Protein AF-0000000080629083 (afdb_homodimer)

InterPro domains:
  IPR009579 Protein of unknown function DUF1192 [PF06698] (4-59)

Radius of gyration: 23.07 Å; Cα contacts (8 Å, |Δi|>4): 27; chains: 2; bounding box: 48×73×64 Å

Sequence (124 aa):
MDIDDLEPRKAKPALKDLTTLGVAELKDYIAGLEAEIARARAAITAKEAQKNAAEAFFKKPSMDIDDLEPRKAKPALKDLTTLGVAELKDYIAGLEAEIARARAAITAKEAQKNAAEAFFKKPS

Organism: NCBI:txid1064539

Structure (mmCIF, N/CA/C/O backbone):
data_AF-0000000080629083-model_v1
#
loop_
_entity.id
_entity.type
_entity.pdbx_description
1 polymer 'DUF1192 domain-containing protein'
#
loop_
_atom_site.group_PDB
_atom_site.id
_atom_site.type_symbol
_atom_site.label_atom_id
_atom_site.label_alt_id
_atom_site.label_comp_id
_atom_site.label_asym_id
_atom_site.label_entity_id
_atom_site.label_seq_id
_atom_site.pdbx_PDB_ins_code
_atom_site.Cartn_x
_atom_site.Cartn_y
_atom_site.Cartn_z
_atom_site.occupancy
_atom_site.B_iso_or_equiv
_atom_site.auth_seq_id
_atom_site.auth_comp_id
_atom_site.auth_asym_id
_atom_site.auth_atom_id
_atom_site.pdbx_PDB_model_num
ATOM 1 N N . MET A 1 1 ? -25.531 -0.594 34.875 1 38.62 1 MET A N 1
ATOM 2 C CA . MET A 1 1 ? -25.375 -1.413 33.656 1 38.62 1 MET A CA 1
ATOM 3 C C . MET A 1 1 ? -24.641 -0.637 32.562 1 38.62 1 MET A C 1
ATOM 5 O O . MET A 1 1 ? -25.078 0.449 32.188 1 38.62 1 MET A O 1
ATOM 9 N N . ASP A 1 2 ? -23.281 -0.274 32.594 1 42.53 2 ASP A N 1
ATOM 10 C CA . ASP A 1 2 ? -22.453 0.372 31.578 1 42.53 2 ASP A CA 1
ATOM 11 C C . ASP A 1 2 ? -22.703 -0.241 30.203 1 42.53 2 ASP A C 1
ATOM 13 O O . ASP A 1 2 ? -22.5 -1.442 30.016 1 42.53 2 ASP A O 1
ATOM 17 N N . ILE A 1 3 ? -23.844 -0.034 29.656 1 45.53 3 ILE A N 1
ATOM 18 C CA . ILE A 1 3 ? -24.094 -0.362 28.266 1 45.53 3 ILE A CA 1
ATOM 19 C C . ILE A 1 3 ? -22.859 -0.059 27.438 1 45.53 3 ILE A C 1
ATOM 21 O O . ILE A 1 3 ? -22.609 1.095 27.062 1 45.53 3 ILE A O 1
ATOM 25 N N . ASP A 1 4 ? -21.672 -0.339 27.844 1 47.5 4 ASP A N 1
ATOM 26 C CA . ASP A 1 4 ? -20.484 -0.396 27 1 47.5 4 ASP A CA 1
ATOM 27 C C . ASP A 1 4 ? -20.859 -0.746 25.562 1 47.5 4 ASP A C 1
ATOM 29 O O . ASP A 1 4 ? -21.734 -1.582 25.328 1 47.5 4 ASP A O 1
ATOM 33 N N . ASP A 1 5 ? -20.766 0.24 24.625 1 45.53 5 ASP A N 1
ATOM 34 C CA . ASP A 1 5 ? -20.875 0.368 23.188 1 45.53 5 ASP A CA 1
ATOM 35 C C . ASP A 1 5 ? -20.453 -0.923 22.484 1 45.53 5 ASP A C 1
ATOM 37 O O . ASP A 1 5 ? -19.281 -1.305 22.516 1 45.53 5 ASP A O 1
ATOM 41 N N . LEU A 1 6 ? -21.188 -2.012 22.531 1 50.28 6 LEU A N 1
ATOM 42 C CA . LEU A 1 6 ? -21.359 -3.137 21.609 1 50.28 6 LEU A CA 1
ATOM 43 C C . LEU A 1 6 ? -21.188 -2.693 20.172 1 50.28 6 LEU A C 1
ATOM 45 O O . LEU A 1 6 ? -21.844 -3.236 19.266 1 50.28 6 LEU A O 1
ATOM 49 N N . GLU A 1 7 ? -20.844 -1.489 19.875 1 49.03 7 GLU A N 1
ATOM 50 C CA . GLU A 1 7 ? -20.625 -1.332 18.438 1 49.03 7 GLU A CA 1
ATOM 51 C C . GLU A 1 7 ? -19.672 -2.395 17.906 1 49.03 7 GLU A C 1
ATOM 53 O O . GLU A 1 7 ? -18.609 -2.633 18.484 1 49.03 7 GLU A O 1
ATOM 58 N N . PRO A 1 8 ? -20.281 -3.441 17.328 1 50.03 8 PRO A N 1
ATOM 59 C CA . PRO A 1 8 ? -19.297 -4.336 16.688 1 50.03 8 PRO A CA 1
ATOM 60 C C . PRO A 1 8 ? -18.047 -3.604 16.219 1 50.03 8 PRO A C 1
ATOM 62 O O . PRO A 1 8 ? -18.141 -2.535 15.602 1 50.03 8 PRO A O 1
ATOM 65 N N . ARG A 1 9 ? -17.016 -3.42 17.109 1 53.03 9 ARG A N 1
ATOM 66 C CA . ARG A 1 9 ? -15.773 -2.904 16.547 1 53.03 9 ARG A CA 1
ATOM 67 C C . ARG A 1 9 ? -15.711 -3.145 15.047 1 53.03 9 ARG A C 1
ATOM 69 O O . ARG A 1 9 ? -15.953 -4.258 14.578 1 53.03 9 ARG A O 1
ATOM 76 N N . LYS A 1 10 ? -16.234 -2.234 14.305 1 57.53 10 LYS A N 1
ATOM 77 C CA . LYS A 1 10 ? -16.047 -2.385 12.867 1 57.53 10 LYS A CA 1
ATOM 78 C C . LYS A 1 10 ? -14.844 -3.277 12.562 1 57.53 10 LYS A C 1
ATOM 80 O O . LYS A 1 10 ? -13.727 -2.992 12.992 1 57.53 10 LYS A O 1
ATOM 85 N N . ALA A 1 11 ? -15.148 -4.539 12.539 1 55.69 11 ALA A N 1
ATOM 86 C CA . ALA A 1 11 ? -14.109 -5.504 12.195 1 55.69 11 ALA A CA 1
ATOM 87 C C . ALA A 1 11 ? -13.211 -4.965 11.078 1 55.69 11 ALA A C 1
ATOM 89 O O . ALA A 1 11 ? -13.695 -4.355 10.125 1 55.69 11 ALA A O 1
ATOM 90 N N . LYS A 1 12 ? -11.953 -4.688 11.469 1 63.78 12 LYS A N 1
ATOM 91 C CA . LYS A 1 12 ? -10.992 -4.336 10.422 1 63.78 12 LYS A CA 1
ATOM 92 C C . LYS A 1 12 ? -11.211 -5.184 9.172 1 63.78 12 LYS A C 1
ATOM 94 O O . LYS A 1 12 ? -11.492 -6.379 9.266 1 63.78 12 LYS A O 1
ATOM 99 N N . PRO A 1 13 ? -11.602 -4.566 8.102 1 63.03 13 PRO A N 1
ATOM 100 C CA . PRO A 1 13 ? -11.773 -5.348 6.875 1 63.03 13 PRO A CA 1
ATOM 101 C C . PRO A 1 13 ? -10.766 -6.488 6.758 1 63.03 13 PRO A C 1
ATOM 103 O O . PRO A 1 13 ? -9.594 -6.324 7.117 1 63.03 13 PRO A O 1
ATOM 106 N N . ALA A 1 14 ? -11.336 -7.582 6.59 1 74.44 14 ALA A N 1
ATOM 107 C CA . ALA A 1 14 ? -10.492 -8.758 6.387 1 74.44 14 ALA A CA 1
ATOM 108 C C . ALA A 1 14 ? -9.477 -8.516 5.277 1 74.44 14 ALA A C 1
ATOM 110 O O . ALA A 1 14 ? -9.773 -7.836 4.289 1 74.44 14 ALA A O 1
ATOM 111 N N . LEU A 1 15 ? -8.25 -8.758 5.551 1 84.56 15 LEU A N 1
ATOM 112 C CA . LEU A 1 15 ? -7.188 -8.672 4.551 1 84.56 15 LEU A CA 1
ATOM 113 C C . LEU A 1 15 ? -7.531 -9.5 3.318 1 84.56 15 LEU A C 1
ATOM 115 O O . LEU A 1 15 ? -8.195 -10.531 3.426 1 84.56 15 LEU A O 1
ATOM 119 N N . LYS A 1 16 ? -7.266 -9.062 2.125 1 89.38 16 LYS A N 1
ATOM 120 C CA . LYS A 1 16 ? -7.473 -9.734 0.849 1 89.38 16 LYS A CA 1
ATOM 121 C C . LYS A 1 16 ? -6.84 -11.125 0.854 1 89.38 16 LYS A C 1
ATOM 123 O O . LYS A 1 16 ? -5.727 -11.305 1.354 1 89.38 16 LYS A O 1
ATOM 128 N N . ASP A 1 17 ? -7.578 -12.062 0.332 1 93.88 17 ASP A N 1
ATOM 129 C CA . ASP A 1 17 ? -7.016 -13.398 0.16 1 93.88 17 ASP A CA 1
ATOM 130 C C . ASP A 1 17 ? -6.031 -13.43 -1.009 1 93.88 17 ASP A C 1
ATOM 132 O O . ASP A 1 17 ? -6.441 -13.477 -2.17 1 93.88 17 ASP A O 1
ATOM 136 N N . LEU A 1 18 ? -4.789 -13.516 -0.742 1 97.38 18 LEU A N 1
ATOM 137 C CA . LEU A 1 18 ? -3.721 -13.383 -1.726 1 97.38 18 LEU A CA 1
ATOM 138 C C . LEU A 1 18 ? -3.475 -14.711 -2.439 1 97.38 18 LEU A C 1
ATOM 140 O O . LEU A 1 18 ? -2.855 -14.734 -3.506 1 97.38 18 LEU A O 1
ATOM 144 N N . THR A 1 19 ? -4.02 -15.75 -1.829 1 93.62 19 THR A N 1
ATOM 145 C CA . THR A 1 19 ? -3.672 -17.078 -2.326 1 93.62 19 THR A CA 1
ATOM 146 C C . THR A 1 19 ? -4.379 -17.359 -3.65 1 93.62 19 THR A C 1
ATOM 148 O O . THR A 1 19 ? -3.943 -18.219 -4.418 1 93.62 19 THR A O 1
ATOM 151 N N . THR A 1 20 ? -5.387 -16.641 -3.928 1 94.81 20 THR A N 1
ATOM 152 C CA . THR A 1 20 ? -6.184 -16.891 -5.125 1 94.81 20 THR A CA 1
ATOM 153 C C . THR A 1 20 ? -5.637 -16.094 -6.309 1 94.81 20 THR A C 1
ATOM 155 O O . THR A 1 20 ? -6.035 -16.312 -7.453 1 94.81 20 THR A O 1
ATOM 158 N N . LEU A 1 21 ? -4.754 -15.242 -6.074 1 96.81 21 LEU A N 1
ATOM 159 C CA . LEU A 1 21 ? -4.152 -14.406 -7.109 1 96.81 21 LEU A CA 1
ATOM 160 C C . LEU A 1 21 ? -2.906 -15.07 -7.684 1 96.81 21 LEU A C 1
ATOM 162 O O . LEU A 1 21 ? -2.139 -15.695 -6.953 1 96.81 21 LEU A O 1
ATOM 166 N N . GLY A 1 22 ? -2.641 -14.898 -8.992 1 97.5 22 GLY A N 1
ATOM 167 C CA . GLY A 1 22 ? -1.39 -15.305 -9.609 1 97.5 22 GLY A CA 1
ATOM 168 C C . GLY A 1 22 ? -0.26 -14.32 -9.367 1 97.5 22 GLY A C 1
ATOM 169 O O . GLY A 1 22 ? -0.477 -13.242 -8.812 1 97.5 22 GLY A O 1
ATOM 170 N N . VAL A 1 23 ? 0.85 -14.711 -9.727 1 98.44 23 VAL A N 1
ATOM 171 C CA . VAL A 1 23 ? 2.039 -13.898 -9.492 1 98.44 23 VAL A CA 1
ATOM 172 C C . VAL A 1 23 ? 1.899 -12.555 -10.219 1 98.44 23 VAL A C 1
ATOM 174 O O . VAL A 1 23 ? 2.182 -11.5 -9.648 1 98.44 23 VAL A O 1
ATOM 177 N N . ALA A 1 24 ? 1.455 -12.633 -11.414 1 98.44 24 ALA A N 1
ATOM 178 C CA . ALA A 1 24 ? 1.284 -11.398 -12.172 1 98.44 24 ALA A CA 1
ATOM 179 C C . ALA A 1 24 ? 0.265 -10.477 -11.508 1 98.44 24 ALA A C 1
ATOM 181 O O . ALA A 1 24 ? 0.471 -9.266 -11.43 1 98.44 24 ALA A O 1
ATOM 182 N N . GLU A 1 25 ? -0.787 -11.023 -11.086 1 98.44 25 GLU A N 1
ATOM 183 C CA . GLU A 1 25 ? -1.829 -10.258 -10.406 1 98.44 25 GLU A CA 1
ATOM 184 C C . GLU A 1 25 ? -1.319 -9.688 -9.086 1 98.44 25 GLU A C 1
ATOM 186 O O . GLU A 1 25 ? -1.673 -8.57 -8.711 1 98.44 25 GLU A O 1
ATOM 191 N N . LEU A 1 26 ? -0.545 -10.414 -8.391 1 98.81 26 LEU A N 1
ATOM 192 C CA . LEU A 1 26 ? 0.051 -9.945 -7.145 1 98.81 26 LEU A CA 1
ATOM 193 C C . LEU A 1 26 ? 0.982 -8.758 -7.398 1 98.81 26 LEU A C 1
ATOM 195 O O . LEU A 1 26 ? 1.006 -7.805 -6.621 1 98.81 26 LEU A O 1
ATOM 199 N N . LYS A 1 27 ? 1.713 -8.836 -8.445 1 98.81 27 LYS A N 1
ATOM 200 C CA . LYS A 1 27 ? 2.609 -7.734 -8.781 1 98.81 27 LYS A CA 1
ATOM 201 C C . LYS A 1 27 ? 1.824 -6.477 -9.141 1 98.81 27 LYS A C 1
ATOM 203 O O . LYS A 1 27 ? 2.209 -5.367 -8.758 1 98.81 27 LYS A O 1
ATOM 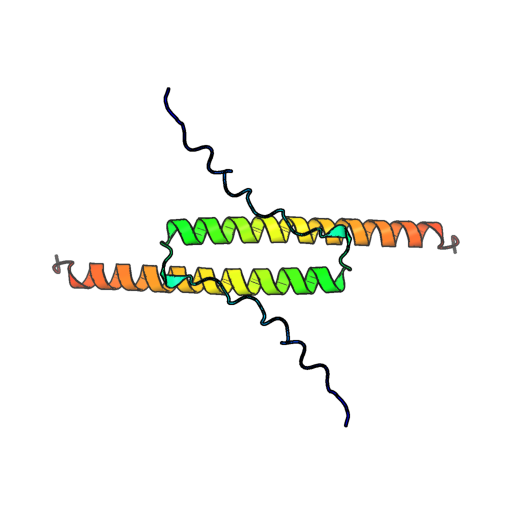208 N N . ASP A 1 28 ? 0.781 -6.703 -9.859 1 98.38 28 ASP A N 1
ATOM 209 C CA . ASP A 1 28 ? -0.105 -5.582 -10.148 1 98.38 28 ASP A CA 1
ATOM 210 C C . ASP A 1 28 ? -0.671 -4.984 -8.859 1 98.38 28 ASP A C 1
ATOM 212 O O . ASP A 1 28 ? -0.755 -3.76 -8.719 1 98.38 28 ASP A O 1
ATOM 216 N N . TYR A 1 29 ? -1.094 -5.82 -7.949 1 97.69 29 TYR A N 1
ATOM 217 C CA . TYR A 1 29 ? -1.606 -5.414 -6.648 1 97.69 29 TYR A CA 1
ATOM 218 C C . TYR A 1 29 ? -0.572 -4.59 -5.891 1 97.69 29 TYR A C 1
ATOM 220 O O . TYR A 1 29 ? -0.874 -3.498 -5.402 1 97.69 29 TYR A O 1
ATOM 228 N N . ILE A 1 30 ? 0.664 -5.023 -5.832 1 98.75 30 ILE A N 1
ATOM 229 C CA . ILE A 1 30 ? 1.76 -4.332 -5.164 1 98.75 30 ILE A CA 1
ATOM 230 C C . ILE A 1 30 ? 1.976 -2.965 -5.809 1 98.75 30 ILE A C 1
ATOM 232 O O . ILE A 1 30 ? 2.154 -1.965 -5.109 1 98.75 30 ILE A O 1
ATOM 236 N N . ALA A 1 31 ? 1.939 -2.955 -7.141 1 98.75 31 ALA A N 1
ATOM 237 C CA . ALA A 1 31 ? 2.115 -1.689 -7.848 1 98.75 31 ALA A CA 1
ATOM 238 C C . ALA A 1 31 ? 1.063 -0.67 -7.422 1 98.75 31 ALA A C 1
ATOM 240 O O . ALA A 1 31 ? 1.366 0.515 -7.266 1 98.75 31 ALA A O 1
ATOM 241 N N . GLY A 1 32 ? -0.189 -1.101 -7.273 1 97.38 32 GLY A N 1
ATOM 242 C CA . GLY A 1 32 ? -1.241 -0.226 -6.781 1 97.38 32 GLY A CA 1
ATOM 243 C C . GLY A 1 32 ? -0.971 0.305 -5.383 1 97.38 32 GLY A C 1
ATOM 244 O O . GLY A 1 32 ? -1.186 1.488 -5.113 1 97.38 32 GLY A O 1
ATOM 245 N N . LEU A 1 33 ? -0.492 -0.558 -4.539 1 98.25 33 LEU A N 1
ATOM 246 C CA . LEU A 1 33 ? -0.17 -0.157 -3.174 1 98.25 33 LEU A CA 1
ATOM 247 C C . LEU A 1 33 ? 0.98 0.844 -3.158 1 98.25 33 LEU A C 1
ATOM 249 O O . LEU A 1 33 ? 0.955 1.814 -2.398 1 98.25 33 LEU A O 1
ATOM 253 N N . GLU A 1 34 ? 1.944 0.624 -3.988 1 98.75 34 GLU A N 1
ATOM 254 C CA . GLU A 1 34 ? 3.092 1.521 -4.086 1 98.75 34 GLU A CA 1
ATOM 255 C C . GLU A 1 34 ? 2.674 2.898 -4.594 1 98.75 34 GLU A C 1
ATOM 257 O O . GLU A 1 34 ? 3.174 3.92 -4.117 1 98.75 34 GLU A O 1
ATOM 262 N N . ALA A 1 35 ? 1.78 2.914 -5.516 1 98.38 35 ALA A N 1
ATOM 263 C CA . ALA A 1 35 ? 1.256 4.188 -6.004 1 98.38 35 ALA A CA 1
ATOM 264 C C . ALA A 1 35 ? 0.543 4.949 -4.891 1 98.38 35 ALA A C 1
ATOM 266 O O . ALA A 1 35 ? 0.686 6.168 -4.777 1 98.38 35 ALA A O 1
ATOM 267 N N . GLU A 1 36 ? -0.186 4.164 -4.102 1 98.06 36 GLU A N 1
ATOM 268 C CA . GLU A 1 36 ? -0.894 4.797 -2.992 1 98.06 36 GLU A CA 1
ATOM 269 C C . GLU A 1 36 ? 0.081 5.316 -1.938 1 98.06 36 GLU A C 1
ATOM 271 O O . GLU A 1 36 ? -0.124 6.391 -1.371 1 98.06 36 GLU A O 1
ATOM 276 N N . ILE A 1 37 ? 1.132 4.621 -1.67 1 98.81 37 ILE A N 1
ATOM 277 C CA . ILE A 1 37 ? 2.156 5.078 -0.739 1 98.81 37 ILE A CA 1
ATOM 278 C C . ILE A 1 37 ? 2.787 6.371 -1.259 1 98.81 37 ILE A C 1
ATOM 280 O O . ILE A 1 37 ? 3 7.316 -0.496 1 98.81 37 ILE A O 1
ATOM 284 N N . ALA A 1 38 ? 3.033 6.484 -2.51 1 98.81 38 ALA A N 1
ATOM 285 C CA . ALA A 1 38 ? 3.588 7.695 -3.109 1 98.81 38 ALA A CA 1
ATOM 286 C C . ALA A 1 38 ? 2.648 8.883 -2.92 1 98.81 38 ALA A C 1
ATOM 288 O O . ALA A 1 38 ? 3.092 9.992 -2.604 1 98.81 38 ALA A O 1
ATOM 289 N N . ARG A 1 39 ? 1.423 8.648 -3.1 1 98.62 39 ARG A N 1
ATOM 290 C CA . ARG A 1 39 ? 0.431 9.695 -2.879 1 98.62 39 ARG A CA 1
ATOM 291 C C . ARG A 1 39 ? 0.436 10.156 -1.427 1 98.62 39 ARG A C 1
ATOM 293 O O . ARG A 1 39 ? 0.408 11.359 -1.153 1 98.62 39 ARG A O 1
ATOM 300 N N . ALA A 1 40 ? 0.457 9.281 -0.569 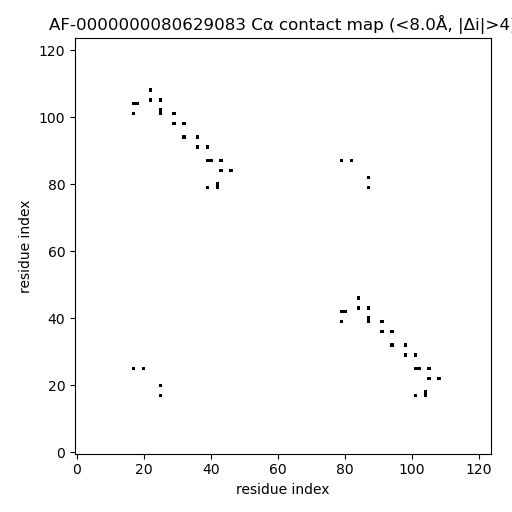1 98.69 40 ALA A N 1
ATOM 301 C CA . ALA A 1 40 ? 0.437 9.602 0.856 1 98.69 40 ALA A CA 1
ATOM 302 C C . ALA A 1 40 ? 1.704 10.344 1.268 1 98.69 40 ALA A C 1
ATOM 304 O O . ALA A 1 40 ? 1.646 11.289 2.057 1 98.69 40 ALA A O 1
ATOM 305 N N . ARG A 1 41 ? 2.826 9.93 0.73 1 98.88 41 ARG A N 1
ATOM 306 C CA . ARG A 1 41 ? 4.082 10.609 1.022 1 98.88 41 ARG A CA 1
ATOM 307 C C . ARG A 1 41 ? 4.07 12.039 0.48 1 98.88 41 ARG A C 1
ATOM 309 O O . ARG A 1 41 ? 4.578 12.961 1.125 1 98.88 41 ARG A O 1
ATOM 316 N N . ALA A 1 42 ? 3.506 12.195 -0.665 1 98.62 42 ALA A N 1
ATOM 317 C CA . ALA A 1 42 ? 3.365 13.539 -1.224 1 98.62 42 ALA A CA 1
ATOM 318 C C . ALA A 1 42 ? 2.496 14.422 -0.329 1 98.62 42 ALA A C 1
ATOM 320 O O . ALA A 1 42 ? 2.791 15.602 -0.131 1 98.62 42 ALA A O 1
ATOM 321 N N . ALA A 1 43 ? 1.44 13.828 0.203 1 98.5 43 ALA A N 1
ATOM 322 C CA . ALA A 1 43 ? 0.557 14.562 1.108 1 98.5 43 ALA A CA 1
ATOM 323 C C . ALA A 1 43 ? 1.3 14.992 2.369 1 98.5 43 ALA A C 1
ATOM 325 O O . ALA A 1 43 ? 1.136 16.125 2.836 1 98.5 43 ALA A O 1
ATOM 326 N N . ILE A 1 44 ? 2.078 14.094 2.812 1 98.69 44 ILE A N 1
ATOM 327 C CA . ILE A 1 44 ? 2.875 14.414 3.992 1 98.69 44 ILE A CA 1
ATOM 328 C C . ILE A 1 44 ? 3.807 15.586 3.682 1 98.69 44 ILE A C 1
ATOM 330 O O . ILE A 1 44 ? 3.893 16.547 4.453 1 98.69 44 ILE A O 1
ATOM 334 N N . THR A 1 45 ? 4.445 15.492 2.607 1 98.62 45 THR A N 1
ATOM 335 C CA . THR A 1 45 ? 5.383 16.531 2.201 1 98.62 45 THR A CA 1
ATOM 336 C C . THR A 1 45 ? 4.68 17.891 2.09 1 98.62 45 THR A C 1
ATOM 338 O O . THR A 1 45 ? 5.184 18.891 2.58 1 98.62 45 THR A O 1
ATOM 341 N N . ALA A 1 46 ? 3.551 17.906 1.48 1 98.12 46 ALA A N 1
ATOM 342 C CA . ALA A 1 46 ? 2.783 19.125 1.312 1 98.12 46 ALA A CA 1
ATOM 343 C C . ALA A 1 46 ? 2.381 19.719 2.662 1 98.12 46 ALA A C 1
ATOM 345 O O . ALA A 1 46 ? 2.475 20.922 2.873 1 98.12 46 ALA A O 1
ATOM 346 N N . LYS A 1 47 ? 1.988 18.922 3.514 1 98.25 47 LYS A N 1
ATOM 347 C CA . LYS A 1 47 ? 1.585 19.375 4.844 1 98.25 47 LYS A CA 1
ATOM 348 C C . LYS A 1 47 ? 2.773 19.938 5.617 1 98.25 47 LYS A C 1
ATOM 350 O O . LYS A 1 47 ? 2.648 20.953 6.297 1 98.25 47 LYS A O 1
ATOM 355 N N . GLU A 1 48 ? 3.826 19.203 5.543 1 97.88 48 GLU A N 1
ATOM 356 C CA . GLU A 1 48 ? 5.035 19.672 6.219 1 97.88 48 GLU A CA 1
ATOM 357 C C . GLU A 1 48 ? 5.508 21 5.648 1 97.88 48 GLU A C 1
ATOM 359 O O . GLU A 1 48 ? 5.938 21.875 6.395 1 97.88 48 GLU A O 1
ATOM 364 N N . ALA A 1 49 ? 5.441 21.141 4.379 1 97.56 49 ALA A N 1
ATOM 365 C CA . ALA A 1 49 ? 5.816 22.406 3.734 1 97.56 49 ALA A CA 1
ATOM 366 C C . ALA A 1 49 ? 4.918 23.547 4.195 1 97.56 49 ALA A C 1
ATOM 368 O O . ALA A 1 49 ? 5.391 24.656 4.449 1 97.56 49 ALA A O 1
ATOM 369 N N . GLN A 1 50 ? 3.678 23.312 4.309 1 96.94 50 GLN A N 1
ATOM 370 C CA . GLN A 1 50 ? 2.713 24.312 4.754 1 96.94 50 GLN A CA 1
ATOM 371 C C . GLN A 1 50 ? 2.969 24.719 6.203 1 96.94 50 GLN A C 1
ATOM 373 O O . GLN A 1 50 ? 2.947 25.906 6.531 1 96.94 50 GLN A O 1
ATOM 378 N N . LYS A 1 51 ? 3.236 23.703 6.941 1 95.31 51 LYS A N 1
ATOM 379 C CA . LYS A 1 51 ? 3.566 23.953 8.336 1 95.31 51 LYS A CA 1
ATOM 380 C C . LYS A 1 51 ? 4.828 24.812 8.461 1 95.31 51 LYS A C 1
ATOM 382 O O . LYS A 1 51 ? 4.863 25.781 9.219 1 95.31 51 LYS A O 1
ATOM 387 N N . ASN A 1 52 ? 5.832 24.422 7.75 1 96.75 52 ASN A N 1
ATOM 388 C CA . ASN A 1 52 ? 7.094 25.156 7.766 1 96.75 52 ASN A CA 1
ATOM 389 C C . ASN A 1 52 ? 6.918 26.594 7.289 1 96.75 52 ASN A C 1
ATOM 391 O O . ASN A 1 52 ? 7.488 27.516 7.871 1 96.75 52 ASN A O 1
ATOM 395 N N . ALA A 1 53 ? 6.164 26.797 6.258 1 96.56 53 ALA A N 1
ATOM 396 C CA . ALA A 1 53 ? 5.898 28.125 5.73 1 96.56 53 ALA A CA 1
ATOM 397 C C . ALA A 1 53 ? 5.164 28.984 6.754 1 96.56 53 ALA A C 1
ATOM 399 O O . ALA A 1 53 ? 5.5 30.156 6.941 1 96.56 53 ALA A O 1
ATOM 400 N N . ALA A 1 54 ? 4.152 28.391 7.32 1 95.25 54 ALA A N 1
ATOM 401 C CA . 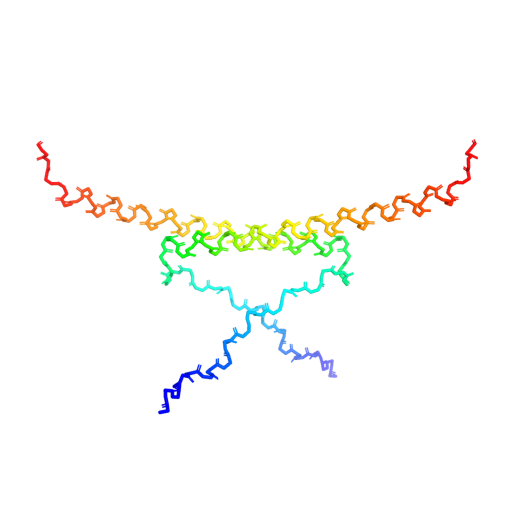ALA A 1 54 ? 3.412 29.094 8.367 1 95.25 54 ALA A CA 1
ATOM 402 C C . ALA A 1 54 ? 4.336 29.5 9.508 1 95.25 54 ALA A C 1
ATOM 404 O O . ALA A 1 54 ? 4.273 30.641 9.992 1 95.25 54 ALA A O 1
ATOM 405 N N . GLU A 1 55 ? 5.188 28.609 9.922 1 94.06 55 GLU A N 1
ATOM 406 C CA . GLU A 1 55 ? 6.125 28.875 11 1 94.06 55 GLU A CA 1
ATOM 407 C C . GLU A 1 55 ? 7.098 29.984 10.617 1 94.06 55 GLU A C 1
ATOM 409 O O . GLU A 1 55 ? 7.422 30.859 11.438 1 94.06 55 GLU A O 1
ATOM 414 N N . ALA A 1 56 ? 7.625 30 9.438 1 92.81 56 ALA A N 1
ATOM 415 C CA . ALA A 1 56 ? 8.555 31 8.93 1 92.81 56 ALA A CA 1
ATOM 416 C C . ALA A 1 56 ? 7.887 32.375 8.859 1 92.81 56 ALA A C 1
ATOM 418 O O . ALA A 1 56 ? 8.531 33.406 9.102 1 92.81 56 ALA A O 1
ATOM 419 N N . PHE A 1 57 ? 6.68 32.438 8.617 1 90.38 57 PHE A N 1
ATOM 420 C CA . PHE A 1 57 ? 5.906 33.656 8.516 1 90.38 57 PHE A CA 1
ATOM 421 C C . PHE A 1 57 ? 5.742 34.312 9.883 1 90.38 57 PHE A C 1
ATOM 423 O O . PHE A 1 57 ? 5.77 35.531 10.008 1 90.38 57 PHE A O 1
ATOM 430 N N . PHE A 1 58 ? 5.531 33.438 10.875 1 91.69 58 PHE A N 1
ATOM 431 C CA . PHE A 1 58 ? 5.227 33.969 12.211 1 91.69 58 PHE A CA 1
ATOM 432 C C . PHE A 1 58 ? 6.508 34.219 13 1 91.69 58 PHE A C 1
ATOM 434 O O . PHE A 1 58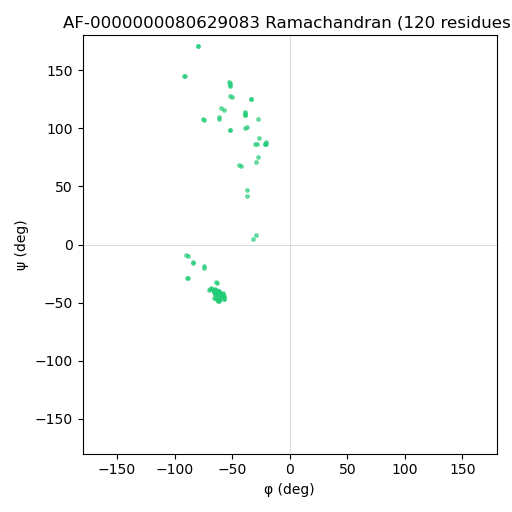 ? 6.477 34.812 14.062 1 91.69 58 PHE A O 1
ATOM 441 N N . LYS A 1 59 ? 7.582 33.375 12.648 1 82.44 59 LYS A N 1
ATOM 442 C CA . LYS A 1 59 ? 8.844 33.625 13.344 1 82.44 59 LYS A CA 1
ATOM 443 C C . LYS A 1 59 ? 9.367 35.031 13.055 1 82.44 59 LYS A C 1
ATOM 445 O O . LYS A 1 59 ? 9.43 35.438 11.898 1 82.44 59 LYS A O 1
ATOM 450 N N . LYS A 1 60 ? 9.305 35.875 14.117 1 67.56 60 LYS A N 1
ATOM 451 C CA . LYS A 1 60 ? 9.945 37.188 14.109 1 67.56 60 LYS A CA 1
ATOM 452 C C . LYS A 1 60 ? 11.445 37.062 13.898 1 67.56 60 LYS A C 1
ATOM 454 O O . LYS A 1 60 ? 12.086 36.156 14.461 1 67.56 60 LYS A O 1
ATOM 459 N N . PRO A 1 61 ? 11.977 37.656 12.742 1 63.69 61 PRO A N 1
ATOM 460 C CA . PRO A 1 61 ? 13.438 37.688 12.609 1 63.69 61 PRO A CA 1
ATOM 461 C C . PRO A 1 61 ? 14.141 37.969 13.938 1 63.69 61 PRO A C 1
ATOM 463 O O . PRO A 1 61 ? 13.695 38.812 14.719 1 63.69 61 PRO A O 1
ATOM 466 N N . SER A 1 62 ? 14.656 36.844 14.555 1 52.91 62 SER A N 1
ATOM 467 C CA . S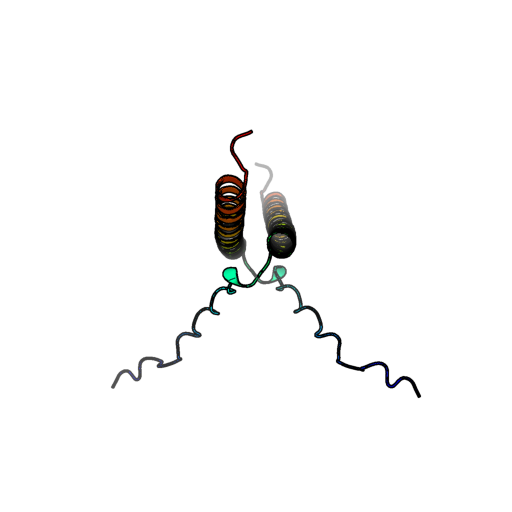ER A 1 62 ? 15.484 37.219 15.695 1 52.91 62 SER A CA 1
ATOM 468 C C . SER A 1 62 ? 16.453 38.344 15.32 1 52.91 62 SER A C 1
ATOM 470 O O . SER A 1 62 ? 16.938 38.406 14.18 1 52.91 62 SER A O 1
ATOM 472 N N . MET B 1 1 ? -28.938 -5.328 -31.484 1 38.06 1 MET B N 1
ATOM 473 C CA . MET B 1 1 ? -28.797 -4.445 -30.328 1 38.06 1 MET B CA 1
ATOM 474 C C . MET B 1 1 ? -27.766 -5 -29.344 1 38.06 1 MET B C 1
ATOM 476 O O . MET B 1 1 ? -27.891 -6.145 -28.906 1 38.06 1 MET B O 1
ATOM 480 N N . ASP B 1 2 ? -26.375 -5.055 -29.562 1 42.56 2 ASP B N 1
ATOM 481 C CA . ASP B 1 2 ? -25.281 -5.453 -28.672 1 42.56 2 ASP B CA 1
ATOM 482 C C . ASP B 1 2 ? -25.484 -4.883 -27.281 1 42.56 2 ASP B C 1
ATOM 484 O O . ASP B 1 2 ? -25.547 -3.662 -27.094 1 42.56 2 ASP B O 1
ATOM 488 N N . ILE B 1 3 ? -26.484 -5.328 -26.578 1 44.03 3 ILE B N 1
ATOM 489 C CA . ILE B 1 3 ? -26.625 -5.023 -25.172 1 44.03 3 ILE B CA 1
ATOM 490 C C . ILE B 1 3 ? -25.25 -5.004 -24.5 1 44.03 3 ILE B C 1
ATOM 492 O O . ILE B 1 3 ? -24.688 -6.059 -24.203 1 44.03 3 ILE B O 1
ATOM 496 N N . ASP B 1 4 ? -24.25 -4.371 -25.031 1 47.62 4 ASP B N 1
ATOM 497 C CA . ASP B 1 4 ? -23.047 -3.965 -24.297 1 47.62 4 ASP B CA 1
ATOM 498 C C . ASP B 1 4 ? -23.344 -3.766 -22.812 1 47.62 4 ASP B C 1
ATOM 500 O O . ASP B 1 4 ? -24.297 -3.074 -22.453 1 47.62 4 ASP B O 1
ATOM 504 N N . ASP B 1 5 ? -23.172 -4.836 -22 1 45.09 5 ASP B N 1
ATOM 505 C CA . ASP B 1 5 ? -23.219 -5.016 -20.562 1 45.09 5 ASP B CA 1
ATOM 506 C C . ASP B 1 5 ? -22.844 -3.725 -19.828 1 45.09 5 ASP B C 1
ATOM 508 O O . ASP B 1 5 ? -21.719 -3.246 -19.938 1 45.09 5 ASP B O 1
ATOM 512 N N . LEU B 1 6 ? -23.703 -2.707 -19.75 1 50.47 6 LEU B N 1
ATOM 513 C CA . LEU B 1 6 ? -23.891 -1.621 -18.781 1 50.47 6 LEU B CA 1
ATOM 514 C C . LEU B 1 6 ? -23.453 -2.047 -17.391 1 50.47 6 LEU B C 1
ATOM 516 O O . LEU B 1 6 ? -24.141 -1.767 -16.406 1 50.47 6 LEU B O 1
ATOM 520 N N . GLU B 1 7 ? -22.844 -3.16 -17.172 1 48.69 7 GLU B N 1
ATOM 521 C CA . GLU B 1 7 ? -22.422 -3.277 -15.781 1 48.69 7 GLU B CA 1
ATOM 522 C C . GLU B 1 7 ? -21.625 -2.051 -15.344 1 48.69 7 GLU B C 1
ATOM 524 O O . GLU B 1 7 ? -20.719 -1.605 -16.047 1 48.69 7 GLU B O 1
ATOM 529 N N . PRO B 1 8 ? -22.359 -1.14 -14.648 1 49.78 8 PRO B N 1
ATOM 530 C CA . PRO B 1 8 ? -21.516 -0.069 -14.117 1 49.78 8 PRO B CA 1
ATOM 531 C C . PRO B 1 8 ? -20.094 -0.536 -13.812 1 49.78 8 PRO B C 1
ATOM 533 O O . PRO B 1 8 ? -19.906 -1.606 -13.227 1 49.78 8 PRO B O 1
ATOM 536 N N . ARG B 1 9 ? -19.172 -0.503 -14.844 1 52.81 9 ARG B N 1
ATOM 537 C CA . ARG B 1 9 ? -17.797 -0.761 -14.445 1 52.81 9 ARG B CA 1
ATOM 538 C C . ARG B 1 9 ? -17.594 -0.495 -12.953 1 52.81 9 ARG B C 1
ATOM 540 O O . ARG B 1 9 ? -18 0.557 -12.445 1 52.81 9 ARG B O 1
ATOM 547 N N . LYS B 1 10 ? -17.859 -1.484 -12.18 1 57.22 10 LYS B N 1
ATOM 548 C CA . LYS B 1 10 ? -17.516 -1.277 -10.781 1 57.22 10 LYS B CA 1
ATOM 549 C C . LYS B 1 10 ? -16.469 -0.17 -10.625 1 57.22 10 LYS B C 1
ATOM 551 O O . LYS B 1 10 ? -15.383 -0.25 -11.188 1 57.22 10 LYS B O 1
ATOM 556 N N . ALA B 1 11 ? -17.031 1.015 -10.555 1 55.16 11 ALA B N 1
ATOM 557 C CA . ALA B 1 11 ? -16.156 2.162 -10.336 1 55.16 11 ALA B CA 1
ATOM 558 C C . ALA B 1 11 ? -15.047 1.822 -9.344 1 55.16 11 ALA B C 1
ATOM 560 O O . ALA B 1 11 ? -15.289 1.15 -8.336 1 55.16 11 ALA B O 1
ATOM 561 N N . LYS B 1 12 ? -13.789 1.774 -9.875 1 63.25 12 LYS B N 1
ATOM 562 C CA . LYS B 1 12 ? -12.664 1.624 -8.961 1 63.25 12 LYS B CA 1
ATOM 563 C C . LYS B 1 12 ? -12.883 2.434 -7.684 1 63.25 12 LYS B C 1
ATOM 565 O O . LYS B 1 12 ? -13.383 3.559 -7.734 1 63.25 12 LYS B O 1
ATOM 570 N N . PRO B 1 13 ? -13.039 1.777 -6.582 1 62.53 13 PRO B N 1
ATOM 571 C CA . PRO B 1 13 ? -13.203 2.529 -5.336 1 62.53 13 PRO B CA 1
ATOM 572 C C . PRO B 1 13 ? -12.414 3.836 -5.324 1 62.53 13 PRO B C 1
ATOM 574 O O . PRO B 1 13 ? -11.281 3.883 -5.82 1 62.53 13 PRO B O 1
ATOM 577 N N . ALA B 1 14 ? -13.148 4.824 -5.074 1 73.19 14 ALA B N 1
ATOM 578 C CA . ALA B 1 14 ? -12.516 6.133 -4.953 1 73.19 14 ALA B CA 1
ATOM 579 C C . ALA B 1 14 ? -11.328 6.082 -3.992 1 73.19 14 ALA B C 1
ATOM 581 O O . ALA B 1 14 ? -11.367 5.371 -2.986 1 73.19 14 ALA B O 1
ATOM 582 N N . LEU B 1 15 ? -10.219 6.527 -4.434 1 83.75 15 LEU B N 1
ATOM 583 C CA . LEU B 1 15 ? -9.031 6.641 -3.584 1 83.75 15 LEU B CA 1
ATOM 584 C C . LEU B 1 15 ? -9.352 7.41 -2.309 1 83.75 15 LEU B C 1
ATOM 586 O O . LEU B 1 15 ? -10.195 8.312 -2.316 1 83.75 15 LEU B O 1
ATOM 590 N N . LYS B 1 16 ? -8.883 7.047 -1.167 1 89.12 16 LYS B N 1
ATOM 591 C CA . LYS B 1 16 ? -9.039 7.688 0.135 1 89.12 16 LYS B CA 1
ATOM 592 C C . LYS B 1 16 ? -8.664 9.164 0.071 1 89.12 16 LYS B C 1
ATOM 594 O O . LYS B 1 16 ? -7.676 9.531 -0.568 1 89.12 16 LYS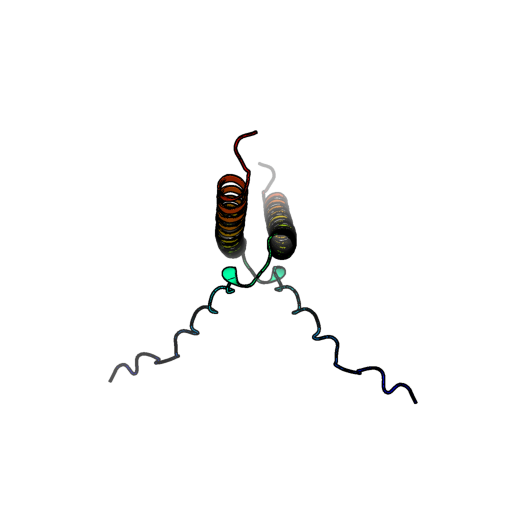 B O 1
ATOM 599 N N . ASP B 1 17 ? -9.492 9.953 0.72 1 93.75 17 ASP B N 1
ATOM 600 C CA . ASP B 1 17 ? -9.148 11.367 0.833 1 93.75 17 ASP B CA 1
ATOM 601 C C . ASP B 1 17 ? -8.047 11.586 1.869 1 93.75 17 ASP B C 1
ATOM 603 O O . ASP B 1 17 ? -8.312 11.586 3.074 1 93.75 17 ASP B O 1
ATOM 607 N N . LEU B 1 18 ? -6.883 11.891 1.439 1 97.38 18 LEU B N 1
ATOM 608 C CA . LEU B 1 18 ? -5.691 11.961 2.279 1 97.38 18 LEU B CA 1
ATOM 609 C C . LEU B 1 18 ? -5.594 13.312 2.971 1 97.38 18 LEU B C 1
ATOM 611 O O . LEU B 1 18 ? -4.859 13.461 3.951 1 97.38 18 LEU B O 1
ATOM 615 N N . THR B 1 19 ? -6.391 14.234 2.436 1 93.5 19 THR B N 1
ATOM 616 C CA . THR B 1 19 ? -6.223 15.609 2.902 1 93.5 19 THR B CA 1
ATOM 617 C C . THR B 1 19 ? -6.801 15.773 4.305 1 93.5 19 THR B C 1
ATOM 619 O O . THR B 1 19 ? -6.438 16.703 5.023 1 93.5 19 THR B O 1
ATOM 622 N N . THR B 1 20 ? -7.641 14.906 4.688 1 94.81 20 THR B N 1
ATOM 623 C CA . THR B 1 20 ? -8.312 15.016 5.977 1 94.81 20 THR B CA 1
ATOM 624 C C . THR B 1 20 ? -7.496 14.344 7.074 1 94.81 20 THR B C 1
ATOM 626 O O . THR B 1 20 ? -7.785 14.516 8.258 1 94.81 20 THR B O 1
ATOM 629 N N . LEU B 1 21 ? -6.508 13.656 6.73 1 96.81 21 LEU B N 1
ATOM 630 C CA . LEU B 1 21 ? -5.652 12.945 7.68 1 96.81 21 LEU B CA 1
ATOM 631 C C . LEU B 1 21 ? -4.477 13.82 8.109 1 96.81 21 LEU B C 1
ATOM 633 O O . LEU B 1 21 ? -3.926 14.57 7.297 1 96.81 21 LEU B O 1
ATOM 637 N N . GLY B 1 22 ? -4.027 13.719 9.359 1 97.56 22 GLY B N 1
ATOM 638 C CA . GLY B 1 22 ? -2.801 14.336 9.828 1 97.56 22 GLY B CA 1
ATOM 639 C C . GLY B 1 22 ? -1.555 13.562 9.445 1 97.56 22 GLY B C 1
ATOM 640 O O . GLY B 1 22 ? -1.647 12.453 8.906 1 97.56 22 GLY B O 1
ATOM 641 N N . VAL B 1 23 ? -0.5 14.141 9.672 1 98.5 23 VAL B N 1
ATOM 642 C CA . VAL B 1 23 ? 0.776 13.539 9.297 1 98.5 23 VAL B CA 1
ATOM 643 C C . VAL B 1 23 ? 0.955 12.203 10.016 1 98.5 23 VAL B C 1
ATOM 645 O O . VAL B 1 23 ? 1.346 11.211 9.398 1 98.5 23 VAL B O 1
ATOM 648 N N . ALA B 1 24 ? 0.657 12.219 11.25 1 98.44 24 ALA B N 1
ATOM 649 C CA . ALA B 1 24 ? 0.794 10.977 12.016 1 98.44 24 ALA B CA 1
ATOM 650 C C . ALA B 1 24 ? -0.123 9.891 11.469 1 98.44 24 ALA B C 1
ATOM 652 O O . ALA B 1 24 ? 0.279 8.734 11.352 1 98.44 24 ALA B O 1
ATOM 653 N N . GLU B 1 25 ? -1.308 10.242 11.18 1 98.44 25 GLU B N 1
ATOM 654 C CA . GLU B 1 25 ? -2.277 9.305 10.617 1 98.44 25 GLU B CA 1
ATOM 655 C C 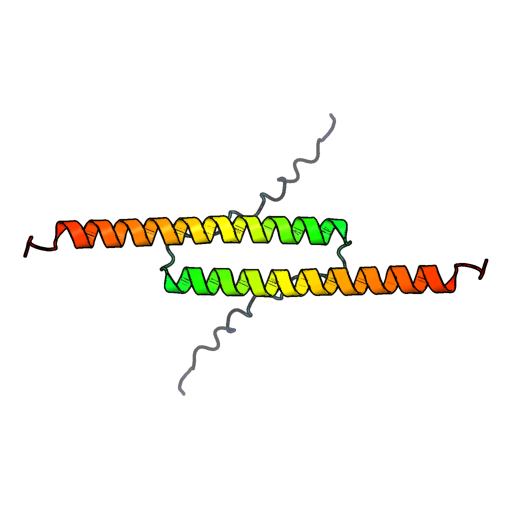. GLU B 1 25 ? -1.836 8.812 9.242 1 98.44 25 GLU B C 1
ATOM 657 O O . GLU B 1 25 ? -2.033 7.648 8.898 1 98.44 25 GLU B O 1
ATOM 662 N N . LEU B 1 26 ? -1.29 9.664 8.477 1 98.75 26 LEU B N 1
ATOM 663 C CA . LEU B 1 26 ? -0.775 9.289 7.164 1 98.75 26 LEU B CA 1
ATOM 664 C C . LEU B 1 26 ? 0.37 8.289 7.293 1 98.75 26 LEU B C 1
ATOM 666 O O . LEU B 1 26 ? 0.466 7.344 6.508 1 98.75 26 LEU B O 1
ATOM 670 N N . LYS B 1 27 ? 1.197 8.5 8.234 1 98.81 27 LYS B N 1
ATOM 671 C CA . LYS B 1 27 ? 2.303 7.57 8.453 1 98.81 27 LYS B CA 1
ATOM 672 C C . LYS B 1 27 ? 1.794 6.199 8.891 1 98.81 27 LYS B C 1
ATOM 674 O O . LYS B 1 27 ? 2.316 5.172 8.453 1 98.81 27 LYS B O 1
ATOM 679 N N . ASP B 1 28 ? 0.819 6.254 9.727 1 98.38 28 ASP B N 1
ATOM 680 C CA . ASP B 1 28 ? 0.181 4.996 10.109 1 98.38 28 ASP B CA 1
ATOM 681 C C . ASP B 1 28 ? -0.423 4.293 8.898 1 98.38 28 ASP B C 1
ATOM 683 O O . ASP B 1 28 ? -0.306 3.076 8.758 1 98.38 28 ASP B O 1
ATOM 687 N N . TYR B 1 29 ? -1.083 5.031 8.07 1 97.62 29 TYR B N 1
ATOM 688 C CA . TYR B 1 29 ? -1.669 4.523 6.836 1 97.62 29 TYR B CA 1
ATOM 689 C C . TYR B 1 29 ? -0.605 3.885 5.949 1 97.62 29 TYR B C 1
ATOM 691 O O . TYR B 1 29 ? -0.771 2.752 5.492 1 97.62 29 TYR B O 1
ATOM 699 N N . ILE B 1 30 ? 0.522 4.527 5.746 1 98.69 30 ILE B N 1
ATOM 700 C CA . ILE B 1 30 ? 1.634 4.027 4.945 1 98.69 30 ILE B CA 1
ATOM 701 C C . ILE B 1 30 ? 2.156 2.725 5.543 1 98.69 30 ILE B C 1
ATOM 703 O O . ILE B 1 30 ? 2.422 1.764 4.816 1 98.69 30 ILE B O 1
ATOM 707 N N . ALA B 1 31 ? 2.279 2.719 6.863 1 98.75 31 ALA B N 1
ATOM 708 C CA . ALA B 1 31 ? 2.752 1.511 7.535 1 98.75 31 ALA B CA 1
ATOM 709 C C . ALA B 1 31 ? 1.848 0.322 7.223 1 98.75 31 ALA B C 1
ATOM 711 O O . ALA B 1 31 ? 2.328 -0.795 7.02 1 98.75 31 ALA B O 1
ATOM 712 N N . GLY B 1 32 ? 0.532 0.531 7.227 1 97.31 32 GLY B N 1
ATOM 713 C CA . GLY B 1 32 ? -0.406 -0.516 6.852 1 97.31 32 GLY B CA 1
ATOM 714 C C . GLY B 1 32 ? -0.215 -1.008 5.43 1 97.31 32 GLY B C 1
ATOM 715 O O . GLY B 1 32 ? -0.255 -2.213 5.176 1 97.31 32 GLY B O 1
ATOM 716 N N . LEU B 1 33 ? -0.005 -0.086 4.543 1 98.25 33 LEU B N 1
ATOM 717 C CA . LEU B 1 33 ? 0.22 -0.438 3.146 1 98.25 33 LEU B CA 1
ATOM 718 C C . LEU B 1 33 ? 1.514 -1.229 2.986 1 98.25 33 LEU B C 1
ATOM 720 O O . LEU B 1 33 ? 1.563 -2.197 2.225 1 98.25 33 LEU B O 1
ATOM 724 N N . GLU B 1 34 ? 2.525 -0.84 3.691 1 98.81 34 GLU B N 1
ATOM 725 C CA . GLU B 1 34 ? 3.812 -1.528 3.646 1 98.81 34 GLU B CA 1
ATOM 726 C C . GLU B 1 34 ? 3.697 -2.951 4.188 1 98.81 34 GLU B C 1
ATOM 728 O O . GLU B 1 34 ? 4.305 -3.877 3.646 1 98.81 34 GLU B O 1
ATOM 733 N N . ALA B 1 35 ? 2.945 -3.109 5.203 1 98.38 35 ALA B N 1
ATOM 734 C CA . ALA B 1 35 ? 2.709 -4.449 5.738 1 98.38 35 ALA B CA 1
ATOM 735 C C . ALA B 1 35 ? 2.012 -5.336 4.711 1 98.38 35 ALA B C 1
ATOM 737 O O . ALA B 1 35 ? 2.348 -6.512 4.566 1 98.38 35 ALA B O 1
ATOM 738 N N . GLU B 1 36 ? 1.066 -4.695 4.027 1 98.12 36 GLU B N 1
ATOM 739 C CA . GLU B 1 36 ? 0.352 -5.449 3.002 1 98.12 36 GLU B CA 1
ATOM 740 C C . GLU B 1 36 ? 1.271 -5.805 1.837 1 98.12 36 GLU B C 1
ATOM 742 O O . GLU B 1 36 ? 1.187 -6.902 1.285 1 98.12 36 GLU B O 1
ATOM 747 N N . ILE B 1 37 ? 2.139 -4.945 1.446 1 98.81 37 ILE B N 1
ATOM 748 C CA . ILE B 1 37 ? 3.113 -5.227 0.397 1 98.81 37 ILE B CA 1
ATOM 749 C C . ILE B 1 37 ? 4.012 -6.387 0.825 1 98.81 37 ILE B C 1
ATOM 751 O O . ILE B 1 37 ? 4.293 -7.285 0.032 1 98.81 37 ILE B O 1
ATOM 755 N N . ALA B 1 38 ? 4.434 -6.43 2.033 1 98.81 38 ALA B N 1
ATOM 756 C CA . ALA B 1 38 ? 5.254 -7.52 2.551 1 98.81 38 ALA B CA 1
ATOM 757 C C . ALA B 1 38 ? 4.52 -8.852 2.459 1 98.81 38 ALA B C 1
ATOM 759 O O . ALA B 1 38 ? 5.105 -9.867 2.08 1 98.81 38 ALA B O 1
ATOM 760 N N . ARG B 1 39 ? 3.297 -8.844 2.783 1 98.69 39 ARG B N 1
ATOM 761 C CA . ARG B 1 39 ? 2.482 -10.047 2.672 1 98.69 39 ARG B CA 1
ATOM 762 C C . ARG B 1 39 ? 2.396 -10.516 1.225 1 98.69 39 ARG B C 1
ATOM 764 O O . ARG B 1 39 ? 2.545 -11.711 0.943 1 98.69 39 ARG B O 1
ATOM 771 N N . ALA B 1 40 ? 2.148 -9.656 0.376 1 98.69 40 ALA B N 1
ATOM 772 C CA . ALA B 1 40 ? 2.018 -9.992 -1.04 1 98.69 40 ALA B CA 1
ATOM 773 C C . ALA B 1 40 ? 3.336 -10.508 -1.604 1 98.69 40 ALA B C 1
ATOM 775 O O . ALA B 1 40 ? 3.35 -11.461 -2.389 1 98.69 40 ALA B O 1
ATOM 776 N N . ARG B 1 41 ? 4.43 -9.898 -1.201 1 98.88 41 ARG B N 1
ATOM 777 C CA . ARG B 1 41 ? 5.742 -10.359 -1.645 1 98.88 41 ARG B CA 1
ATOM 778 C C . ARG B 1 41 ? 6.039 -11.766 -1.119 1 98.88 41 ARG B C 1
ATOM 780 O O . ARG B 1 41 ? 6.617 -12.586 -1.829 1 98.88 41 ARG B O 1
ATOM 787 N N . ALA B 1 42 ? 5.652 -12 0.09 1 98.62 42 ALA B N 1
ATOM 788 C CA . ALA B 1 42 ? 5.809 -13.344 0.649 1 98.62 42 ALA B CA 1
ATOM 789 C C . ALA B 1 42 ? 5.004 -14.367 -0.145 1 98.62 42 ALA B C 1
ATOM 791 O O . ALA B 1 42 ? 5.473 -15.477 -0.387 1 98.62 42 ALA B O 1
ATOM 792 N N . ALA B 1 43 ? 3.807 -13.969 -0.55 1 98.5 43 ALA B N 1
ATOM 793 C CA . ALA B 1 43 ? 2.963 -14.852 -1.351 1 98.5 43 ALA B CA 1
ATOM 794 C C . ALA B 1 43 ? 3.613 -15.164 -2.695 1 98.5 43 ALA B C 1
ATOM 796 O O . ALA B 1 43 ? 3.59 -16.312 -3.152 1 98.5 43 ALA B O 1
ATOM 797 N N . ILE B 1 44 ? 4.168 -14.156 -3.227 1 98.69 44 ILE B N 1
ATOM 798 C CA . ILE B 1 44 ? 4.863 -14.344 -4.496 1 98.69 44 ILE B CA 1
ATOM 799 C C . ILE B 1 44 ? 6.012 -15.336 -4.309 1 98.69 44 ILE B C 1
ATOM 801 O O . ILE B 1 44 ? 6.168 -16.266 -5.094 1 98.69 44 ILE B O 1
ATOM 805 N N . THR B 1 45 ? 6.754 -15.125 -3.316 1 98.62 45 THR B N 1
ATOM 806 C CA . THR B 1 45 ? 7.895 -15.984 -3.033 1 98.62 45 THR B CA 1
ATOM 807 C C . THR B 1 45 ? 7.449 -17.438 -2.854 1 98.62 45 THR B C 1
ATOM 809 O O . THR B 1 45 ? 8.055 -18.359 -3.41 1 98.62 45 THR B O 1
ATOM 812 N N . ALA B 1 46 ? 6.414 -17.641 -2.117 1 98.12 46 ALA B N 1
ATOM 813 C CA . ALA B 1 46 ? 5.895 -18.984 -1.87 1 98.12 46 ALA B CA 1
ATOM 814 C C . ALA B 1 46 ? 5.441 -19.641 -3.17 1 98.12 46 ALA B C 1
ATOM 816 O O . ALA B 1 46 ? 5.715 -20.828 -3.404 1 98.12 46 ALA B O 1
ATOM 817 N N . LYS B 1 47 ? 4.816 -18.938 -3.949 1 98.25 47 LYS B N 1
ATOM 818 C CA . LYS B 1 47 ? 4.34 -19.453 -5.227 1 98.25 47 LYS B CA 1
ATOM 819 C C . LYS B 1 47 ? 5.508 -19.812 -6.141 1 98.25 47 LYS B C 1
ATOM 821 O O . LYS B 1 47 ? 5.48 -20.859 -6.809 1 98.25 47 LYS B O 1
ATOM 826 N N . GLU B 1 48 ? 6.422 -18.922 -6.188 1 97.88 48 GLU B N 1
ATOM 827 C CA . GLU B 1 48 ? 7.602 -19.172 -7.008 1 97.88 48 GLU B CA 1
ATOM 828 C C . GLU B 1 48 ? 8.359 -20.406 -6.512 1 97.88 48 GLU B C 1
ATOM 830 O O . GLU B 1 48 ? 8.836 -21.203 -7.312 1 97.88 48 GLU B O 1
ATOM 835 N N . ALA B 1 49 ? 8.477 -20.562 -5.254 1 97.56 49 ALA B N 1
ATOM 836 C CA . ALA B 1 49 ? 9.133 -21.719 -4.668 1 97.56 49 ALA B CA 1
ATOM 837 C C . ALA B 1 49 ? 8.391 -23.016 -5.031 1 97.56 49 ALA B C 1
ATOM 839 O O . ALA B 1 49 ? 9.016 -24.031 -5.344 1 97.56 49 ALA B O 1
ATOM 840 N N . GLN B 1 50 ? 7.113 -22.984 -4.984 1 96.88 50 GLN B N 1
ATOM 841 C CA . GLN B 1 50 ? 6.289 -24.141 -5.324 1 96.88 50 GLN B CA 1
ATOM 842 C C . GLN B 1 50 ? 6.438 -24.516 -6.797 1 96.88 50 GLN B C 1
ATOM 844 O O . GLN B 1 50 ? 6.578 -25.688 -7.133 1 96.88 50 GLN B O 1
ATOM 849 N N . LYS B 1 51 ? 6.445 -23.469 -7.559 1 95.25 51 LYS B N 1
ATOM 850 C CA . LYS B 1 51 ? 6.648 -23.688 -8.992 1 95.25 51 LYS B CA 1
ATOM 851 C C . LYS B 1 51 ? 8.016 -24.312 -9.266 1 95.25 51 LYS B C 1
ATOM 853 O O . LYS B 1 51 ? 8.125 -25.266 -10.039 1 95.25 51 LYS B O 1
ATOM 858 N N . ASN B 1 52 ? 9.008 -23.75 -8.688 1 96.75 52 ASN B N 1
ATOM 859 C CA . ASN B 1 52 ? 10.367 -24.25 -8.859 1 96.75 52 ASN B CA 1
ATOM 860 C C . ASN B 1 52 ? 10.492 -25.703 -8.375 1 96.75 52 ASN B C 1
ATOM 862 O O . ASN B 1 52 ? 11.141 -26.516 -9.031 1 96.75 52 ASN B O 1
ATOM 866 N N . ALA B 1 53 ? 9.914 -26.031 -7.281 1 96.62 53 ALA B N 1
ATOM 867 C CA . ALA B 1 53 ? 9.945 -27.391 -6.738 1 96.62 53 ALA B CA 1
ATOM 868 C C . ALA B 1 53 ? 9.258 -28.359 -7.68 1 96.62 53 ALA B C 1
ATOM 870 O O . ALA B 1 53 ? 9.766 -29.469 -7.922 1 96.62 53 ALA B O 1
ATOM 871 N N . ALA B 1 54 ? 8.102 -27.953 -8.109 1 95.25 54 ALA B N 1
ATOM 872 C CA . ALA B 1 54 ? 7.375 -28.781 -9.0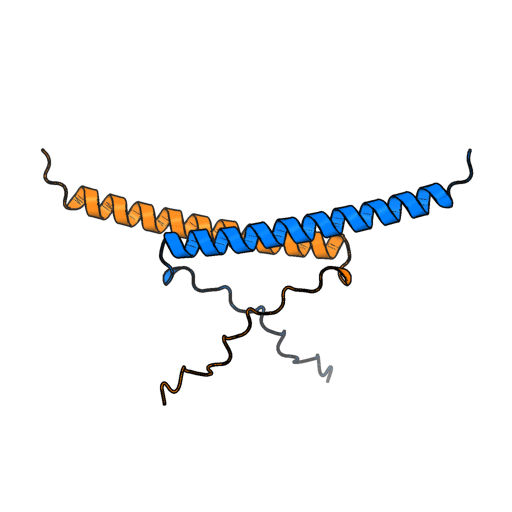7 1 95.25 54 ALA B CA 1
ATOM 873 C C . ALA B 1 54 ? 8.219 -29.031 -10.32 1 95.25 54 ALA B C 1
ATOM 875 O O . ALA B 1 54 ? 8.281 -30.172 -10.812 1 95.25 54 ALA B O 1
ATOM 876 N N . GLU B 1 55 ? 8.844 -28 -10.82 1 94 55 GLU B N 1
ATOM 877 C CA . GLU B 1 55 ? 9.68 -28.125 -12.008 1 94 55 GLU B CA 1
ATOM 878 C C . GLU B 1 55 ? 10.867 -29.047 -11.75 1 94 55 GLU B C 1
ATOM 880 O O . GLU B 1 55 ? 11.234 -29.844 -12.617 1 94 55 GLU B O 1
ATOM 885 N N . ALA B 1 56 ? 11.508 -28.953 -10.641 1 93.12 56 ALA B N 1
ATOM 886 C CA . ALA B 1 56 ? 12.641 -29.781 -10.258 1 93.12 56 ALA B CA 1
ATOM 887 C C . ALA B 1 56 ? 12.234 -31.25 -10.133 1 93.12 56 ALA B C 1
ATOM 889 O O . ALA B 1 56 ? 13.008 -32.156 -10.469 1 93.12 56 ALA B O 1
ATOM 890 N N . PHE B 1 57 ? 11.078 -31.5 -9.727 1 90.56 57 PHE B N 1
ATOM 891 C CA . PHE B 1 57 ? 10.539 -32.844 -9.555 1 90.56 57 PHE B CA 1
ATOM 892 C C . PHE B 1 57 ? 10.328 -33.531 -10.898 1 90.56 57 PHE B C 1
ATOM 894 O O . PHE B 1 57 ? 10.555 -34.719 -11.039 1 90.56 57 PHE B O 1
ATOM 901 N N . PHE B 1 58 ? 9.875 -32.719 -11.859 1 92.12 58 PHE B N 1
ATOM 902 C CA . PHE B 1 58 ? 9.516 -33.281 -13.148 1 92.12 58 PHE B CA 1
ATOM 903 C C . PHE B 1 58 ? 10.719 -33.312 -14.086 1 92.12 58 PHE B C 1
ATOM 905 O O . PHE B 1 58 ? 10.672 -33.938 -15.141 1 92.12 58 PHE B O 1
ATOM 912 N N . LYS B 1 59 ? 11.656 -32.312 -13.844 1 82.62 59 LYS B N 1
ATOM 913 C CA . LYS B 1 59 ? 12.852 -32.344 -14.68 1 82.62 59 LYS B CA 1
ATOM 914 C C . LYS B 1 59 ? 13.633 -33.625 -14.477 1 82.62 59 LYS B C 1
ATOM 916 O O . LYS B 1 59 ? 13.898 -34.031 -13.336 1 82.62 59 LYS B O 1
ATOM 921 N N . LYS B 1 60 ? 13.57 -34.5 -15.523 1 68.19 60 LYS B N 1
ATOM 922 C CA . LYS B 1 60 ? 14.422 -35.688 -15.609 1 68.19 60 LYS B CA 1
ATOM 923 C C . LYS B 1 60 ? 15.898 -35.312 -15.547 1 68.19 60 LYS B C 1
ATOM 925 O O . LYS B 1 60 ? 16.312 -34.344 -16.156 1 68.19 60 LYS B O 1
ATOM 930 N N . PRO B 1 61 ? 16.609 -35.781 -14.445 1 64.19 61 PRO B N 1
ATOM 931 C CA . PRO B 1 61 ? 18.062 -35.594 -14.461 1 64.19 61 PRO B CA 1
ATOM 932 C C . PRO B 1 61 ? 18.672 -35.781 -15.859 1 64.19 61 PRO B C 1
ATOM 934 O O . PRO B 1 61 ? 18.266 -36.656 -16.594 1 64.19 61 PRO B O 1
ATOM 937 N N . SER B 1 62 ? 18.953 -34.594 -16.516 1 53.16 62 SER B N 1
ATOM 938 C CA . SER B 1 62 ? 19.719 -34.844 -17.734 1 53.16 62 SER B CA 1
ATOM 939 C C . SER B 1 62 ? 20.891 -35.781 -17.453 1 53.16 62 SER B C 1
ATOM 941 O O . SER B 1 62 ? 21.469 -35.75 -16.359 1 53.16 62 SER B O 1
#

Secondary structure (DSSP, 8-state):
-------------PPP-GGGS-HHHHHHHHHHHHHHHHHHHHHHHHHHHHHHHHHHHHS---/-------------PPP-GGGS-HHHHHHHHHHHHHHHHHHHHHHHHHHHHHHHHHHHHS---

pLDDT: mean 84.77, std 19.78, range [38.06, 98.88]

Solvent-accessible surface area (backbone atoms only — not comparable to full-atom values): 7675 Å² total; per-residue (Å²): 131,83,79,67,82,73,60,70,66,75,68,72,73,76,76,80,76,64,84,82,49,50,63,69,55,45,52,53,52,42,51,54,48,53,52,50,44,53,52,50,50,50,51,41,50,52,51,51,51,50,50,51,50,53,49,60,70,68,51,68,84,125,131,83,75,70,80,73,60,71,66,74,68,72,76,75,76,80,75,64,83,81,49,52,62,68,54,44,51,52,50,42,52,54,49,51,52,51,43,51,52,48,51,51,51,41,50,52,49,52,50,51,50,50,50,54,48,58,70,67,50,68,83,124

Foldseek 3Di:
DPPPPPPVPPPDPDDDDCVVDDPVRVVVVVVVVVVVVVVVVVVVVVVVVVVVVVVVVPDDPD/DPPPPPPVPPPPPDDDDCVVDDPVRVVVVVVVVVVVVVVVVVVVVVVVVVVVVVCVVPPDPD